Protein AF-A7TA71-F1 (afdb_monomer_lite)

pLDDT: mean 97.04, std 4.57, range [59.25, 98.75]

Structure (mmCIF, N/CA/C/O backbone):
data_AF-A7TA71-F1
#
_entry.id   AF-A7TA71-F1
#
loop_
_atom_site.group_PDB
_atom_site.id
_atom_site.type_symbol
_atom_site.label_atom_id
_atom_site.label_alt_id
_atom_site.label_comp_id
_atom_site.label_asym_id
_atom_site.label_entity_id
_atom_site.label_seq_id
_atom_site.pdbx_PDB_ins_code
_atom_site.Cartn_x
_atom_site.Cartn_y
_atom_site.Cartn_z
_atom_site.occupancy
_atom_site.B_iso_or_equiv
_atom_site.auth_seq_id
_atom_site.auth_comp_id
_atom_site.auth_asym_id
_atom_site.auth_atom_id
_atom_site.pdbx_PDB_model_num
ATOM 1 N N . ILE A 1 1 ? -6.182 -2.235 -22.270 1.00 59.25 1 ILE A N 1
ATOM 2 C CA . ILE A 1 1 ? -5.907 -2.836 -20.946 1.00 59.25 1 ILE A CA 1
ATOM 3 C C . ILE A 1 1 ? -5.757 -1.664 -20.005 1.00 59.25 1 ILE A C 1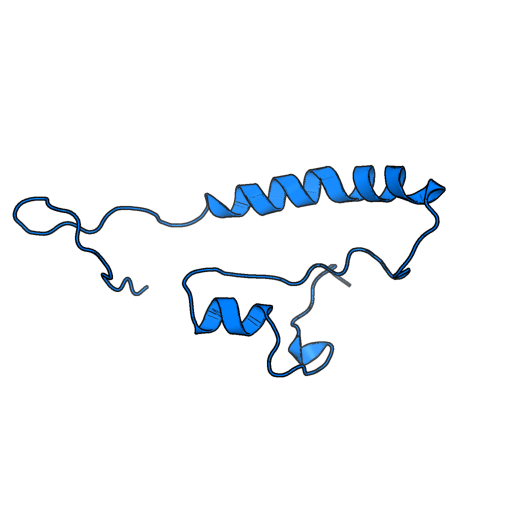
ATOM 5 O O . ILE A 1 1 ? -4.930 -0.811 -20.289 1.00 59.25 1 ILE A O 1
ATOM 9 N N . ASP A 1 2 ? -6.559 -1.604 -18.948 1.00 81.81 2 ASP A N 1
ATOM 10 C CA . ASP A 1 2 ? -6.663 -0.423 -18.076 1.00 81.81 2 ASP A CA 1
ATOM 11 C C . ASP A 1 2 ? -5.593 -0.404 -16.963 1.00 81.81 2 ASP A C 1
ATOM 13 O O . ASP A 1 2 ? -5.786 0.210 -15.922 1.00 81.81 2 ASP A O 1
ATOM 17 N N . GLY A 1 3 ? -4.473 -1.119 -17.150 1.00 94.50 3 GLY A N 1
ATOM 18 C CA . GLY A 1 3 ? -3.357 -1.173 -16.193 1.00 94.50 3 GLY A CA 1
ATOM 19 C C . GLY A 1 3 ? -3.638 -1.914 -14.877 1.00 94.50 3 GLY A C 1
ATOM 20 O O . GLY A 1 3 ? -2.792 -1.901 -13.993 1.00 94.50 3 GLY A O 1
ATOM 21 N N . ILE A 1 4 ? -4.796 -2.569 -14.737 1.00 97.12 4 ILE A N 1
ATOM 22 C CA . ILE A 1 4 ? -5.209 -3.288 -13.521 1.00 97.12 4 ILE A CA 1
ATOM 23 C C . ILE A 1 4 ? -5.753 -4.682 -13.842 1.00 97.12 4 ILE A C 1
ATOM 25 O O . ILE A 1 4 ? -6.322 -4.919 -14.911 1.00 97.12 4 ILE A O 1
ATOM 29 N N . THR A 1 5 ? -5.621 -5.612 -12.894 1.00 97.12 5 THR A N 1
ATOM 30 C CA . THR A 1 5 ? -6.222 -6.947 -12.985 1.00 97.12 5 THR A CA 1
ATOM 31 C C . THR A 1 5 ? -6.560 -7.502 -11.603 1.00 97.12 5 THR A C 1
ATOM 33 O O . THR A 1 5 ? -5.921 -7.167 -10.611 1.00 97.12 5 THR A O 1
ATOM 36 N N . ASN A 1 6 ? -7.557 -8.386 -11.533 1.00 97.38 6 ASN A N 1
ATOM 37 C CA . ASN A 1 6 ? -7.736 -9.245 -10.365 1.00 97.38 6 ASN A CA 1
ATOM 38 C C . ASN A 1 6 ? -6.680 -10.362 -10.414 1.00 97.38 6 ASN A C 1
ATOM 40 O O . ASN A 1 6 ? -6.526 -10.997 -11.459 1.00 97.38 6 ASN A O 1
ATOM 44 N N . GLY A 1 7 ? -5.994 -10.614 -9.293 1.00 96.81 7 GLY A N 1
ATOM 45 C CA . GLY A 1 7 ? -4.896 -11.587 -9.221 1.00 96.81 7 GLY A CA 1
ATOM 46 C C . GLY A 1 7 ? -5.289 -12.962 -9.762 1.00 96.81 7 GLY A C 1
ATOM 47 O O . GLY A 1 7 ? -4.734 -13.407 -10.762 1.00 96.81 7 GLY A O 1
ATOM 48 N N . ALA A 1 8 ? -6.336 -13.574 -9.199 1.00 97.25 8 ALA A N 1
ATOM 49 C CA . ALA A 1 8 ? -6.801 -14.901 -9.606 1.00 97.25 8 ALA A CA 1
ATOM 50 C C . ALA A 1 8 ? -7.285 -14.974 -11.067 1.00 97.25 8 ALA A C 1
ATOM 52 O O . ALA A 1 8 ? -7.181 -16.029 -11.693 1.00 97.25 8 ALA A O 1
ATOM 53 N N . ARG A 1 9 ? -7.794 -13.864 -11.626 1.00 96.00 9 ARG A N 1
ATOM 54 C CA . ARG A 1 9 ? -8.170 -13.773 -13.048 1.00 96.00 9 ARG A CA 1
ATOM 55 C C . ARG A 1 9 ? -6.954 -13.770 -13.975 1.00 96.00 9 ARG A C 1
ATOM 57 O O . ARG A 1 9 ? -7.067 -14.266 -15.093 1.00 96.00 9 ARG A O 1
ATOM 64 N N . TRP A 1 10 ? -5.831 -13.190 -13.549 1.00 95.38 10 TRP A N 1
ATOM 65 C CA . TRP A 1 10 ? -4.590 -13.224 -14.322 1.00 95.38 10 TRP A CA 1
ATOM 66 C C . TRP A 1 10 ? -3.956 -14.615 -14.255 1.00 95.38 10 TRP A C 1
ATOM 68 O O . TRP A 1 10 ? -3.748 -15.239 -15.294 1.00 95.38 10 TRP A O 1
ATOM 78 N N . TYR A 1 11 ? -3.714 -15.113 -13.041 1.00 92.44 11 TYR A N 1
ATOM 79 C CA . TYR A 1 11 ? -3.389 -16.507 -12.745 1.00 92.44 11 TYR A CA 1
ATOM 80 C C . TYR A 1 11 ? -3.574 -16.781 -11.245 1.00 92.44 11 TYR A C 1
ATOM 82 O O . TYR A 1 11 ? -3.386 -15.906 -10.404 1.00 92.44 11 TYR A O 1
ATOM 90 N N . SER A 1 12 ? -3.966 -18.004 -10.886 1.00 95.69 12 SER A N 1
ATOM 91 C CA . SER A 1 12 ? -4.221 -18.346 -9.483 1.00 95.69 12 SER A CA 1
ATOM 92 C C . SER A 1 12 ? -2.915 -18.561 -8.712 1.00 95.69 12 SER A C 1
ATOM 94 O O . SER A 1 12 ? -2.067 -19.350 -9.130 1.00 95.69 12 SER A O 1
ATOM 96 N N . ILE A 1 13 ? -2.785 -17.885 -7.568 1.00 95.56 13 ILE A N 1
ATOM 97 C CA . ILE A 1 13 ? -1.713 -18.070 -6.586 1.00 95.56 13 ILE A CA 1
ATOM 98 C C . ILE A 1 13 ? -2.367 -18.279 -5.223 1.00 95.56 13 ILE A C 1
ATOM 100 O O . ILE A 1 13 ? -3.239 -17.510 -4.829 1.00 95.56 13 ILE A O 1
ATOM 104 N N . SER A 1 14 ? -1.930 -19.296 -4.488 1.00 96.19 14 SER A N 1
ATOM 105 C CA . SER A 1 14 ? -2.335 -19.532 -3.100 1.00 96.19 14 SER A CA 1
ATOM 106 C C . SER A 1 14 ? -1.168 -19.273 -2.150 1.00 96.19 14 SER A C 1
ATOM 108 O O . SER A 1 14 ? -0.037 -19.638 -2.467 1.00 96.19 14 SER A O 1
ATOM 110 N N . GLY A 1 15 ? -1.445 -18.711 -0.970 1.00 96.38 15 GLY A N 1
ATOM 111 C CA . GLY A 1 15 ? -0.417 -18.432 0.044 1.00 96.38 15 GLY A CA 1
ATOM 112 C C . GLY A 1 15 ? 0.420 -17.180 -0.236 1.00 96.38 15 GLY A C 1
ATOM 113 O O . GLY A 1 15 ? 1.519 -17.051 0.295 1.00 96.38 15 GLY A O 1
ATOM 114 N N . GLY A 1 16 ? -0.078 -16.277 -1.086 1.00 97.25 16 GLY A N 1
ATOM 115 C CA . GLY A 1 16 ? 0.553 -14.987 -1.352 1.00 97.25 16 GLY A CA 1
ATOM 116 C C . GLY A 1 16 ? 0.393 -14.002 -0.191 1.00 97.25 16 GLY A C 1
ATOM 117 O O . GLY A 1 16 ? -0.583 -14.050 0.557 1.00 97.25 16 GLY A O 1
ATOM 118 N N . MET A 1 17 ? 1.349 -13.079 -0.081 1.00 98.44 17 MET A N 1
ATOM 119 C CA . MET A 1 17 ? 1.371 -12.033 0.949 1.00 98.44 17 MET A CA 1
ATOM 120 C C . MET A 1 17 ? 0.156 -11.096 0.860 1.00 98.44 17 MET A C 1
ATOM 122 O O . MET A 1 17 ? -0.447 -10.786 1.885 1.00 98.44 17 MET A O 1
ATOM 126 N N . GLN A 1 18 ? -0.263 -10.750 -0.363 1.00 98.50 18 GLN A N 1
ATOM 127 C CA . GLN A 1 18 ? -1.379 -9.834 -0.616 1.00 98.50 18 GLN A CA 1
ATOM 128 C C . GLN A 1 18 ? -2.679 -10.297 0.055 1.00 98.50 18 GLN A C 1
ATOM 130 O O . GLN A 1 18 ? -3.295 -9.551 0.816 1.00 98.50 18 GLN A O 1
ATOM 135 N N . ASP A 1 19 ? -3.074 -11.548 -0.185 1.00 98.31 19 ASP A N 1
ATOM 136 C CA . ASP A 1 19 ? -4.305 -12.105 0.379 1.00 98.31 19 ASP A CA 1
ATOM 137 C C . ASP A 1 19 ? -4.166 -12.342 1.890 1.00 98.31 19 ASP A C 1
ATOM 139 O O . ASP A 1 19 ? -5.120 -12.131 2.639 1.00 98.31 19 ASP A O 1
ATOM 143 N N . TYR A 1 20 ? -2.971 -12.726 2.361 1.00 98.44 20 TYR A N 1
ATOM 144 C CA . TYR A 1 20 ? -2.708 -12.903 3.790 1.00 98.44 20 TYR A CA 1
ATOM 145 C C . TYR A 1 20 ? -2.929 -11.603 4.571 1.00 98.44 20 TYR A C 1
ATOM 147 O O . TYR A 1 20 ? -3.614 -11.621 5.594 1.00 98.44 20 TYR A O 1
ATOM 155 N N . ASN A 1 21 ? -2.403 -10.477 4.081 1.00 98.69 21 ASN A N 1
ATOM 156 C CA . ASN A 1 21 ? -2.569 -9.176 4.729 1.00 98.69 21 ASN A CA 1
ATOM 157 C C . ASN A 1 21 ? -4.045 -8.782 4.854 1.00 98.69 21 ASN A C 1
ATOM 159 O O . ASN A 1 21 ? -4.469 -8.392 5.942 1.00 98.69 21 ASN A O 1
ATOM 163 N N . TYR A 1 22 ? -4.839 -8.960 3.795 1.00 98.31 22 TYR A N 1
ATOM 164 C CA . TYR A 1 22 ? -6.268 -8.634 3.820 1.00 98.31 22 TYR A CA 1
ATOM 165 C C . TYR A 1 22 ? -7.075 -9.538 4.767 1.00 98.31 22 TYR A C 1
ATOM 167 O O . TYR A 1 22 ? -7.987 -9.075 5.446 1.00 98.31 22 TYR A O 1
ATOM 175 N N . VAL A 1 23 ? -6.757 -10.836 4.819 1.00 98.25 23 VAL A N 1
ATOM 176 C CA . VAL A 1 23 ? -7.524 -11.822 5.604 1.00 98.25 23 VAL A CA 1
ATOM 177 C C . VAL A 1 23 ? -7.135 -11.825 7.084 1.00 98.2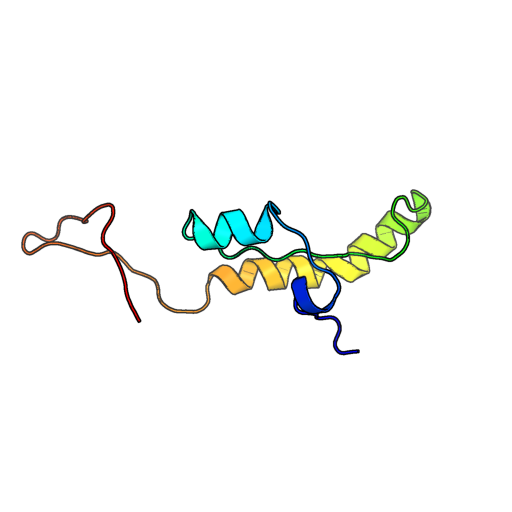5 23 VAL A C 1
ATOM 179 O O . VAL A 1 23 ? -7.983 -12.072 7.942 1.00 98.25 23 VAL A O 1
ATOM 182 N N . HIS A 1 24 ? -5.862 -11.578 7.397 1.00 98.00 24 HIS A N 1
ATOM 183 C CA . HIS A 1 24 ? -5.311 -11.754 8.744 1.00 98.00 24 HIS A CA 1
ATOM 184 C C . HIS A 1 24 ? -4.899 -10.445 9.432 1.00 98.00 24 HIS A C 1
ATOM 186 O O . HIS A 1 24 ? -4.337 -10.485 10.526 1.00 98.00 24 HIS A O 1
ATOM 192 N N . SER A 1 25 ? -5.176 -9.287 8.829 1.00 98.00 25 SER A N 1
ATOM 193 C CA . SER A 1 25 ? -4.907 -7.971 9.417 1.00 98.00 25 SER A CA 1
ATOM 194 C C . SER A 1 25 ? -5.956 -6.934 8.985 1.00 98.00 25 SER A C 1
ATOM 196 O O . SER A 1 25 ? -6.964 -7.277 8.377 1.00 98.00 25 SER A O 1
ATOM 198 N N . ASN A 1 26 ? -5.716 -5.658 9.299 1.00 97.81 26 ASN A N 1
ATOM 199 C CA . ASN A 1 26 ? -6.516 -4.531 8.803 1.00 97.81 26 ASN A CA 1
ATOM 200 C C . ASN A 1 26 ? -5.919 -3.881 7.536 1.00 97.81 26 ASN A C 1
ATOM 202 O O . ASN A 1 26 ? -6.473 -2.908 7.029 1.00 97.81 26 ASN A O 1
ATOM 206 N N . ALA A 1 27 ? -4.764 -4.357 7.059 1.00 98.31 27 ALA A N 1
ATOM 207 C CA . ALA A 1 27 ? -4.048 -3.771 5.933 1.00 98.31 27 ALA A CA 1
ATOM 208 C C . ALA A 1 27 ? -4.618 -4.254 4.594 1.00 98.31 27 ALA A C 1
ATOM 210 O O . ALA A 1 27 ? -4.784 -5.452 4.364 1.00 98.31 27 ALA A O 1
ATOM 211 N N . PHE A 1 28 ? -4.884 -3.313 3.689 1.00 98.38 28 PHE A N 1
ATOM 212 C CA . PHE A 1 28 ? -5.275 -3.619 2.314 1.00 98.38 28 PHE A CA 1
ATOM 213 C C . PHE A 1 28 ? -4.034 -3.507 1.431 1.00 98.38 28 PHE A C 1
ATOM 215 O O . PHE A 1 28 ? -3.536 -2.410 1.183 1.00 98.38 28 PHE A O 1
ATOM 222 N N . GLU A 1 29 ? -3.521 -4.651 0.988 1.00 98.69 29 GLU A N 1
ATOM 223 C CA . GLU A 1 29 ? -2.337 -4.734 0.135 1.00 98.69 29 GLU A CA 1
ATOM 224 C C . GLU A 1 29 ? -2.723 -4.945 -1.335 1.00 98.69 29 GLU A C 1
ATOM 226 O O . GLU A 1 29 ? -3.705 -5.622 -1.643 1.00 98.69 29 GLU A O 1
ATOM 231 N N . ILE A 1 30 ? -1.914 -4.396 -2.244 1.00 98.50 30 ILE A N 1
ATOM 232 C CA . ILE A 1 30 ? -1.942 -4.704 -3.678 1.00 98.50 30 ILE A CA 1
ATOM 233 C C . ILE A 1 30 ? -0.550 -5.143 -4.137 1.00 98.50 30 ILE A C 1
ATOM 235 O O . ILE A 1 30 ? 0.457 -4.773 -3.536 1.00 98.50 30 ILE A O 1
ATOM 239 N N . THR A 1 31 ? -0.494 -5.870 -5.249 1.00 98.31 31 THR A N 1
ATOM 240 C CA . THR A 1 31 ? 0.758 -6.220 -5.930 1.00 98.31 31 THR A CA 1
ATOM 241 C C . THR A 1 31 ? 0.981 -5.286 -7.117 1.00 98.31 31 THR A C 1
ATOM 243 O O . THR A 1 31 ? 0.113 -5.171 -7.983 1.00 98.31 31 THR A O 1
ATOM 246 N N . LEU A 1 32 ? 2.143 -4.629 -7.168 1.00 98.06 32 LEU A N 1
ATOM 247 C CA . LEU A 1 32 ? 2.546 -3.759 -8.275 1.00 98.06 32 LEU A CA 1
ATOM 248 C C . LEU A 1 32 ? 3.589 -4.463 -9.150 1.00 98.06 32 LEU A C 1
ATOM 250 O O . LEU A 1 32 ? 4.710 -4.711 -8.714 1.00 98.06 32 LEU A O 1
ATOM 254 N N . GLU A 1 33 ? 3.226 -4.747 -10.398 1.00 97.38 33 GLU A N 1
ATOM 255 C CA . GLU A 1 33 ? 4.143 -5.258 -11.422 1.00 97.38 33 GLU A CA 1
ATOM 256 C C . GLU A 1 33 ? 4.705 -4.068 -12.213 1.00 97.38 33 GLU A C 1
ATOM 258 O O . GLU A 1 33 ? 4.064 -3.562 -13.132 1.00 97.38 33 GLU A O 1
ATOM 263 N N . LEU A 1 34 ? 5.886 -3.580 -11.819 1.00 97.31 34 LEU A N 1
ATOM 264 C CA . LEU A 1 34 ? 6.439 -2.291 -12.276 1.00 97.31 34 LEU A CA 1
ATOM 265 C C . LEU A 1 34 ? 7.034 -2.311 -13.695 1.00 97.31 34 LEU A C 1
ATOM 267 O O . LEU A 1 34 ? 7.490 -1.286 -14.194 1.00 97.31 34 LEU A O 1
ATOM 271 N N . GLY A 1 35 ? 7.060 -3.468 -14.353 1.00 95.62 35 GLY A N 1
ATOM 272 C CA . GLY A 1 35 ? 7.575 -3.600 -15.709 1.00 95.62 35 GLY A CA 1
ATOM 273 C C . GLY A 1 35 ? 7.761 -5.051 -16.138 1.00 95.62 35 GLY A C 1
ATOM 274 O O . GLY A 1 35 ? 7.677 -5.979 -15.338 1.00 95.62 35 GLY A O 1
ATOM 275 N N . CYS A 1 36 ? 8.027 -5.250 -17.430 1.00 95.88 36 CYS A N 1
ATOM 276 C CA . CYS A 1 36 ? 8.236 -6.583 -18.002 1.00 95.88 36 CYS A CA 1
ATOM 277 C C . CYS A 1 36 ? 9.641 -7.144 -17.720 1.00 95.88 36 CYS A C 1
ATOM 279 O O . CYS A 1 36 ? 9.814 -8.358 -17.594 1.00 95.88 36 CYS A O 1
ATOM 281 N N . GLU A 1 37 ? 10.658 -6.278 -17.664 1.00 97.62 37 GLU A N 1
ATOM 282 C CA . GLU A 1 37 ? 12.044 -6.679 -17.426 1.00 97.62 37 GLU A CA 1
ATOM 283 C C . GLU A 1 37 ? 12.313 -6.789 -15.924 1.00 97.62 37 GLU A C 1
ATOM 285 O O . GLU A 1 37 ? 12.315 -5.800 -15.199 1.00 97.62 37 GLU A O 1
ATOM 290 N N . LYS A 1 38 ? 12.556 -8.014 -15.447 1.00 97.69 38 LYS A N 1
ATOM 291 C CA . LYS A 1 38 ? 12.771 -8.283 -14.015 1.00 97.69 38 LYS A CA 1
ATOM 292 C C . LYS A 1 38 ? 14.050 -7.657 -13.457 1.00 97.69 38 LYS A C 1
ATOM 294 O O . LYS A 1 38 ? 14.126 -7.403 -12.261 1.00 97.69 38 LYS A O 1
ATOM 299 N N . PHE A 1 39 ? 15.071 -7.500 -14.297 1.00 98.12 39 PHE A N 1
ATOM 300 C CA . PHE A 1 39 ? 16.386 -7.007 -13.895 1.00 98.12 39 PHE A CA 1
ATOM 301 C C . PHE A 1 39 ? 16.933 -6.069 -14.981 1.00 98.12 39 PHE A C 1
ATOM 303 O O . PHE A 1 39 ? 17.800 -6.480 -15.755 1.00 98.12 39 PHE A O 1
ATOM 310 N N . PRO A 1 40 ? 16.402 -4.837 -15.079 1.00 97.62 40 PRO A N 1
ATOM 311 C CA . PRO A 1 40 ? 16.815 -3.891 -16.104 1.00 97.62 40 PRO A CA 1
ATOM 312 C C . PRO A 1 40 ? 18.256 -3.422 -15.892 1.00 97.62 40 PRO A C 1
ATOM 314 O O . PRO A 1 40 ? 18.808 -3.483 -14.789 1.00 97.62 40 PRO A O 1
ATOM 317 N N . ASN A 1 41 ? 18.879 -2.921 -16.960 1.00 98.44 41 ASN A N 1
ATOM 318 C CA . ASN A 1 41 ? 20.185 -2.280 -16.848 1.00 98.44 41 ASN A CA 1
ATOM 319 C C . ASN A 1 41 ? 20.105 -1.061 -15.913 1.00 98.44 41 ASN A C 1
ATOM 321 O O . ASN A 1 41 ? 19.137 -0.301 -15.949 1.00 98.44 41 ASN A O 1
ATOM 325 N N . ALA A 1 42 ? 21.160 -0.827 -15.129 1.00 98.56 42 ALA A N 1
ATOM 326 C CA . ALA A 1 42 ? 21.255 0.321 -14.231 1.00 98.56 42 ALA A CA 1
ATOM 327 C C . ALA A 1 42 ? 21.000 1.671 -14.932 1.00 98.56 42 ALA A C 1
ATOM 329 O O . ALA A 1 42 ? 20.491 2.598 -14.305 1.00 98.56 42 ALA A O 1
ATOM 330 N N . SER A 1 43 ? 21.308 1.779 -16.230 1.00 98.50 43 SER A N 1
ATOM 331 C CA . SER A 1 43 ? 21.051 2.982 -17.026 1.00 98.50 43 SER A CA 1
ATOM 332 C C . SER A 1 43 ? 19.568 3.340 -17.173 1.00 98.50 43 SER A C 1
ATOM 334 O O . SER A 1 43 ? 19.274 4.503 -17.421 1.00 98.50 43 SER A O 1
A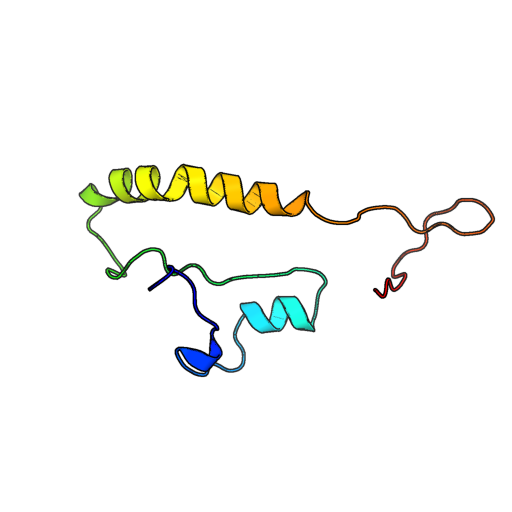TOM 336 N N . ALA A 1 44 ? 18.650 2.376 -17.036 1.00 98.31 44 ALA A N 1
ATOM 337 C CA . ALA A 1 44 ? 17.204 2.588 -17.160 1.00 98.31 44 ALA A CA 1
ATOM 338 C C . ALA A 1 44 ? 16.533 2.989 -15.832 1.00 98.31 44 ALA A C 1
ATOM 340 O O . ALA A 1 44 ? 15.408 3.477 -15.826 1.00 98.31 44 ALA A O 1
ATOM 341 N N . LEU A 1 45 ? 17.208 2.807 -14.690 1.00 98.50 45 LEU A N 1
ATOM 342 C CA . LEU A 1 45 ? 16.629 3.077 -13.367 1.00 98.50 45 LEU A CA 1
ATOM 343 C C . LEU A 1 45 ? 16.135 4.524 -13.164 1.00 98.50 45 LEU A C 1
ATOM 345 O O . LEU A 1 45 ? 15.104 4.682 -12.509 1.00 98.50 45 LEU A O 1
ATOM 349 N N . PRO A 1 46 ? 16.800 5.575 -13.693 1.00 98.69 46 PRO A N 1
ATOM 350 C CA . PRO A 1 46 ? 16.277 6.938 -13.595 1.00 98.69 46 PRO A CA 1
ATOM 351 C C . PRO A 1 46 ? 14.913 7.106 -14.275 1.00 98.69 46 PRO A C 1
ATOM 353 O O . PRO A 1 46 ? 14.036 7.754 -13.718 1.00 98.69 46 PRO A O 1
ATOM 356 N N . GLU A 1 47 ? 14.709 6.466 -15.428 1.00 98.44 47 GLU A N 1
ATOM 357 C CA . GLU A 1 47 ? 13.436 6.503 -16.157 1.00 98.44 47 GLU A CA 1
ATOM 358 C C . GLU A 1 47 ? 12.336 5.770 -15.382 1.00 98.44 47 GLU A C 1
ATOM 360 O O . GLU A 1 47 ? 11.283 6.349 -15.137 1.00 98.44 47 GLU A O 1
ATOM 365 N N . TYR A 1 48 ? 12.614 4.565 -14.865 1.00 98.50 48 TYR A N 1
ATOM 366 C CA . TYR A 1 48 ? 11.682 3.853 -13.978 1.00 98.50 48 TYR A CA 1
ATOM 367 C C . TYR A 1 48 ? 11.257 4.696 -12.77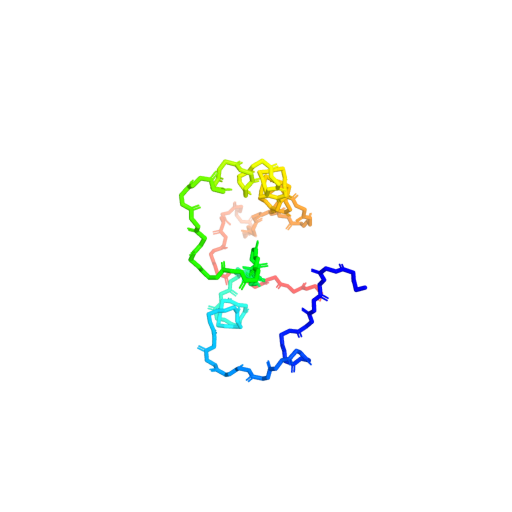1 1.00 98.50 48 TYR A C 1
ATOM 369 O O . TYR A 1 48 ? 10.094 4.658 -12.364 1.00 98.50 48 TYR A O 1
ATOM 377 N N . TRP A 1 49 ? 12.186 5.443 -12.171 1.00 98.69 49 TRP A N 1
ATOM 378 C CA . TRP A 1 49 ? 11.857 6.346 -11.074 1.00 98.69 49 TRP A CA 1
ATOM 379 C C . TRP A 1 49 ? 10.928 7.468 -11.533 1.00 98.69 49 TRP A C 1
ATOM 381 O O . TRP A 1 49 ? 9.886 7.674 -10.912 1.00 98.69 49 TRP A O 1
ATOM 391 N N . ASP A 1 50 ? 11.275 8.158 -12.617 1.00 98.62 50 ASP A N 1
ATOM 392 C CA . ASP A 1 50 ? 10.491 9.282 -13.129 1.00 98.62 50 ASP A CA 1
ATOM 393 C C . ASP A 1 50 ? 9.074 8.851 -13.548 1.00 98.62 50 ASP A C 1
ATOM 395 O O . ASP A 1 50 ? 8.108 9.567 -13.279 1.00 98.62 50 ASP A O 1
ATOM 399 N N . GLU A 1 51 ? 8.924 7.651 -14.112 1.00 98.12 51 GLU A N 1
ATOM 400 C CA . GLU A 1 51 ? 7.628 7.076 -14.489 1.00 98.12 51 GLU A CA 1
ATOM 401 C C . GLU A 1 51 ? 6.747 6.707 -13.284 1.00 98.12 51 GLU A C 1
ATOM 403 O O . GLU A 1 51 ? 5.523 6.833 -13.349 1.00 98.12 51 GLU A O 1
ATOM 408 N N . ASN A 1 52 ? 7.340 6.252 -12.174 1.00 98.56 52 ASN A N 1
ATOM 409 C CA . ASN A 1 52 ? 6.587 5.683 -11.048 1.00 98.56 52 ASN A CA 1
ATOM 410 C C . ASN A 1 52 ? 6.462 6.617 -9.840 1.00 98.56 52 ASN A C 1
ATOM 412 O O . ASN A 1 52 ? 5.588 6.405 -8.998 1.00 98.56 52 ASN A O 1
ATOM 416 N N . LYS A 1 53 ? 7.304 7.648 -9.726 1.00 98.62 53 LYS A N 1
ATOM 417 C CA . LYS A 1 53 ? 7.379 8.518 -8.544 1.00 98.62 53 LYS A CA 1
ATOM 418 C C . LYS A 1 53 ? 6.020 9.084 -8.135 1.00 98.62 53 LYS A C 1
ATOM 420 O O . LYS A 1 53 ? 5.612 8.922 -6.986 1.00 98.62 53 LYS A O 1
ATOM 425 N N . GLU A 1 54 ? 5.316 9.731 -9.058 1.00 98.62 54 GLU A N 1
ATOM 426 C CA . GLU A 1 54 ? 4.030 10.367 -8.745 1.00 98.62 54 GLU A CA 1
ATOM 427 C C . GLU A 1 54 ? 2.943 9.328 -8.435 1.00 98.62 54 GLU A C 1
ATOM 429 O O . GLU A 1 54 ? 2.110 9.543 -7.557 1.00 98.62 54 GLU A O 1
ATOM 434 N N . ALA A 1 55 ? 2.988 8.158 -9.081 1.00 98.19 55 ALA A N 1
ATOM 435 C CA . ALA A 1 55 ? 2.071 7.059 -8.788 1.00 98.19 55 ALA A CA 1
ATOM 436 C C . ALA A 1 55 ? 2.289 6.486 -7.376 1.00 98.19 55 ALA A C 1
ATOM 438 O O . ALA A 1 55 ? 1.320 6.221 -6.665 1.00 98.19 55 ALA A O 1
ATOM 439 N N . LEU A 1 56 ? 3.545 6.342 -6.938 1.00 98.69 56 LEU A N 1
ATOM 440 C CA . LEU A 1 56 ? 3.885 5.883 -5.588 1.00 98.69 56 LEU A CA 1
ATOM 441 C C . LEU A 1 56 ? 3.414 6.874 -4.517 1.00 98.69 56 LEU A C 1
ATOM 443 O O . LEU A 1 56 ? 2.832 6.460 -3.513 1.00 98.69 56 LEU A O 1
ATOM 447 N N . LEU A 1 57 ? 3.619 8.175 -4.743 1.00 98.75 57 LEU A N 1
ATOM 448 C CA . LEU A 1 57 ? 3.116 9.221 -3.850 1.00 98.75 57 LEU A CA 1
ATOM 449 C C . LEU A 1 57 ? 1.584 9.195 -3.786 1.00 98.75 57 LEU A C 1
ATOM 451 O O . LEU A 1 57 ? 1.016 9.101 -2.697 1.00 98.75 57 LEU A O 1
ATOM 455 N N . GLY A 1 58 ? 0.919 9.155 -4.942 1.00 98.62 58 GLY A N 1
ATOM 456 C CA . GLY A 1 58 ? -0.539 9.083 -5.025 1.00 98.62 58 GLY A CA 1
ATOM 457 C C . GLY A 1 58 ? -1.131 7.824 -4.382 1.00 98.62 58 GLY A C 1
ATOM 458 O O . GLY A 1 58 ? -2.245 7.874 -3.855 1.00 98.62 58 GLY A O 1
ATOM 459 N N . TYR A 1 59 ? -0.398 6.704 -4.380 1.00 98.44 59 TYR A N 1
ATOM 460 C CA . TYR A 1 59 ? -0.801 5.479 -3.689 1.00 98.44 59 TYR A CA 1
ATOM 461 C C . TYR A 1 59 ? -0.761 5.640 -2.163 1.00 98.44 59 TYR A C 1
ATOM 463 O O . TYR A 1 59 ? -1.723 5.275 -1.488 1.00 98.44 59 TYR A O 1
ATOM 471 N N . ILE A 1 60 ? 0.290 6.258 -1.613 1.00 98.62 60 ILE A N 1
ATOM 472 C CA . ILE A 1 60 ? 0.389 6.548 -0.170 1.00 98.62 60 ILE A CA 1
ATOM 473 C C . ILE A 1 60 ? -0.742 7.483 0.272 1.00 98.62 60 ILE A C 1
ATOM 475 O O . ILE A 1 60 ? -1.371 7.258 1.307 1.00 98.62 60 ILE A O 1
ATOM 479 N N . GLU A 1 61 ? -1.065 8.491 -0.537 1.00 98.69 61 GLU A N 1
ATOM 480 C CA . GLU A 1 61 ? -2.164 9.421 -0.260 1.00 98.69 61 GLU A CA 1
ATOM 481 C C . GLU A 1 61 ? -3.538 8.731 -0.175 1.00 98.69 61 GLU A C 1
ATOM 483 O O . GLU A 1 61 ? -4.437 9.237 0.502 1.00 98.69 61 GLU A O 1
ATOM 488 N N . GLN A 1 62 ? -3.720 7.552 -0.793 1.00 98.38 62 GLN A N 1
ATOM 489 C CA . GLN A 1 62 ? -4.977 6.798 -0.676 1.00 98.38 62 GLN A CA 1
ATOM 490 C C . GLN A 1 62 ? -5.273 6.359 0.762 1.00 98.38 62 GLN A C 1
ATOM 492 O O . GLN A 1 62 ? -6.442 6.188 1.104 1.00 98.38 62 GLN A O 1
ATOM 497 N N . THR A 1 63 ? -4.253 6.232 1.618 1.00 97.81 63 THR A N 1
ATOM 498 C CA . THR A 1 63 ? -4.418 5.831 3.028 1.00 97.81 63 THR A CA 1
ATOM 499 C C . THR A 1 63 ? -5.232 6.828 3.857 1.00 97.81 63 THR A C 1
ATOM 501 O O . THR A 1 63 ? -5.740 6.475 4.918 1.00 97.81 63 THR A O 1
ATOM 504 N N . HIS A 1 64 ? -5.407 8.059 3.368 1.00 98.12 64 HIS A N 1
ATOM 505 C CA . HIS A 1 64 ? -6.189 9.106 4.029 1.00 98.12 64 HIS A CA 1
ATOM 506 C C . HIS A 1 64 ? -7.650 9.185 3.561 1.00 98.12 64 HIS A C 1
ATOM 508 O O . HIS A 1 64 ? -8.385 10.079 3.984 1.00 98.12 64 HIS A O 1
ATOM 514 N N . ARG A 1 65 ? -8.092 8.283 2.679 1.00 97.75 65 ARG A N 1
ATOM 515 C CA . ARG A 1 65 ? -9.485 8.218 2.218 1.00 97.75 65 ARG A CA 1
ATOM 516 C C . ARG A 1 65 ? -10.315 7.289 3.106 1.00 97.75 65 ARG A C 1
A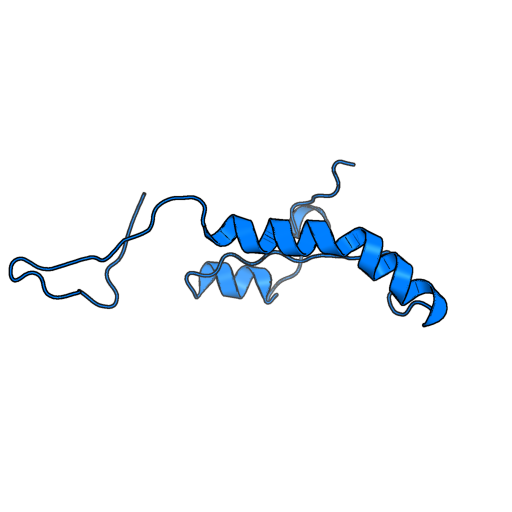TOM 518 O O . ARG A 1 65 ? -9.803 6.334 3.676 1.00 97.75 65 ARG A O 1
ATOM 525 N N . GLY A 1 66 ? -11.6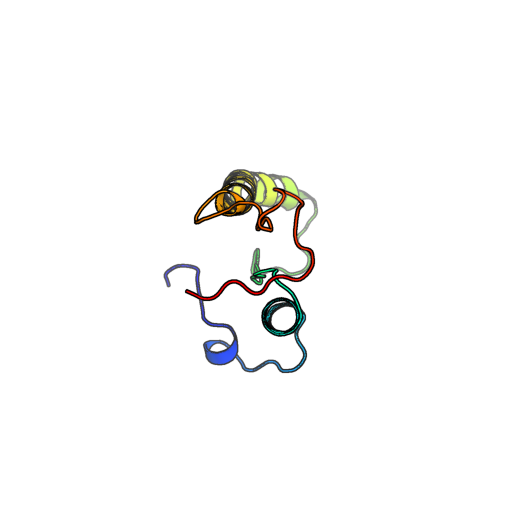24 7.533 3.168 1.00 96.69 66 GLY A N 1
ATOM 526 C CA . GLY A 1 66 ? -12.568 6.717 3.938 1.00 96.69 66 GLY A CA 1
ATOM 527 C C . GLY A 1 66 ? -12.921 7.333 5.291 1.00 96.69 66 GLY A C 1
ATOM 528 O O . GLY A 1 66 ? -13.027 8.552 5.412 1.00 96.69 66 GLY A O 1
ATOM 529 N N . VAL A 1 67 ? -13.155 6.485 6.293 1.00 97.62 67 VAL A N 1
ATOM 530 C CA . VAL A 1 67 ? -13.545 6.885 7.653 1.00 97.62 67 VAL A CA 1
ATOM 531 C C . VAL A 1 67 ? -12.467 6.434 8.631 1.00 97.62 67 VAL A C 1
ATOM 533 O O . VAL A 1 67 ? -11.992 5.304 8.555 1.00 97.62 67 VAL A O 1
ATOM 536 N N . TYR A 1 68 ? -12.110 7.305 9.569 1.00 97.31 68 TYR A N 1
ATOM 537 C CA . TYR A 1 68 ? -11.171 7.022 10.650 1.00 97.31 68 TYR A CA 1
ATOM 538 C C . TYR A 1 68 ? -11.655 7.683 11.946 1.00 97.31 68 TYR A C 1
ATOM 540 O O . TYR A 1 68 ? -12.397 8.666 11.919 1.00 97.31 68 TYR A O 1
ATOM 548 N N . GLY A 1 69 ? -11.252 7.139 13.093 1.00 96.94 69 GLY A N 1
ATOM 549 C CA . GLY A 1 69 ? -11.679 7.624 14.403 1.00 96.94 69 GLY A CA 1
ATOM 550 C C . GLY A 1 69 ? -11.185 6.738 15.543 1.00 96.94 69 GLY A C 1
ATOM 551 O O . GLY A 1 69 ? -10.382 5.832 15.331 1.00 96.94 69 GLY A O 1
ATOM 552 N N . VAL A 1 70 ? -11.673 7.009 16.754 1.00 98.06 70 VAL A N 1
ATOM 553 C CA . VAL A 1 70 ? -11.359 6.247 17.971 1.00 98.06 70 VAL A CA 1
ATOM 554 C C . VAL A 1 70 ? -12.667 5.774 18.594 1.00 98.06 70 VAL A C 1
ATOM 556 O O . VAL A 1 70 ? -13.582 6.579 18.768 1.00 98.06 70 VAL A O 1
ATOM 559 N N . VAL A 1 71 ? -12.751 4.489 18.937 1.00 98.25 71 VAL A N 1
ATOM 560 C CA . VAL A 1 71 ? -13.876 3.931 19.701 1.00 98.25 71 VAL A CA 1
ATOM 561 C C . VAL A 1 71 ? -13.631 4.201 21.181 1.00 98.25 71 VAL A C 1
ATOM 563 O O . VAL A 1 71 ? -12.542 3.908 21.671 1.00 98.25 71 VAL A O 1
ATOM 566 N N . ARG A 1 72 ? -14.620 4.771 21.875 1.00 98.44 72 ARG A N 1
ATOM 567 C CA . ARG A 1 72 ? -14.546 5.110 23.303 1.00 98.44 72 ARG A CA 1
ATOM 568 C C . ARG A 1 72 ? -15.703 4.482 24.079 1.00 98.44 72 ARG A C 1
ATOM 570 O O . ARG A 1 72 ? -16.759 4.259 23.486 1.00 98.44 72 ARG A O 1
ATOM 577 N N . ASP A 1 73 ? -15.490 4.199 25.359 1.00 97.75 73 ASP A N 1
ATOM 578 C CA . ASP A 1 73 ? -16.537 3.782 26.301 1.00 97.75 73 ASP A CA 1
ATOM 579 C C . ASP A 1 73 ? -17.344 4.981 26.846 1.00 97.75 73 ASP A C 1
ATOM 581 O O . ASP A 1 73 ? -17.257 6.098 26.322 1.00 97.75 73 ASP A O 1
ATOM 585 N N . GLU A 1 74 ? -18.190 4.741 27.853 1.00 97.88 74 GLU A N 1
ATOM 586 C CA . GLU A 1 74 ? -19.053 5.765 28.459 1.00 97.88 74 GLU A CA 1
ATOM 587 C C . GLU A 1 74 ? -18.248 6.795 29.267 1.00 97.88 74 GLU A C 1
ATOM 589 O O . GLU A 1 74 ? -18.629 7.966 29.350 1.00 97.88 74 GLU A O 1
ATOM 594 N N . GLU A 1 75 ? -17.113 6.375 29.820 1.00 97.50 75 GLU A N 1
ATOM 595 C CA . GLU A 1 75 ? -16.153 7.187 30.562 1.00 97.50 75 GLU A CA 1
ATOM 596 C C . GLU A 1 75 ? -15.253 8.024 29.636 1.00 97.50 75 GLU A C 1
ATOM 598 O O . GLU A 1 75 ? -14.643 9.009 30.064 1.00 97.50 75 GLU A O 1
ATOM 603 N N . GLY A 1 76 ? -15.230 7.687 28.345 1.00 97.31 76 GLY A N 1
ATOM 604 C CA . GLY A 1 76 ? -14.467 8.366 27.309 1.00 97.31 76 GLY A CA 1
ATOM 605 C C . GLY A 1 76 ? -13.089 7.756 27.061 1.00 97.31 76 GLY A C 1
ATOM 606 O O . GLY A 1 76 ? -12.316 8.345 26.298 1.00 97.31 76 GLY A O 1
ATOM 607 N N . ASP A 1 77 ? -12.772 6.602 27.636 1.00 98.25 77 ASP A N 1
ATOM 608 C CA . ASP A 1 77 ? -11.506 5.901 27.452 1.00 98.25 77 ASP A CA 1
ATOM 609 C C . ASP A 1 77 ? -11.495 5.092 26.141 1.00 98.25 77 ASP A C 1
ATOM 611 O O . ASP A 1 77 ? -12.535 4.608 25.686 1.00 98.25 77 ASP A O 1
ATOM 615 N N . PRO A 1 78 ? -10.342 4.983 25.448 1.00 98.12 78 PRO A N 1
ATOM 616 C CA . PRO A 1 78 ? -10.254 4.268 24.180 1.00 98.12 78 PRO A CA 1
ATOM 617 C C . PRO A 1 78 ? -10.386 2.751 24.364 1.00 98.12 78 PRO A C 1
ATOM 619 O O . PRO A 1 78 ? -9.713 2.151 25.200 1.00 98.12 78 PRO A O 1
ATOM 622 N N . ILE A 1 79 ? -11.185 2.117 23.505 1.00 98.19 79 ILE A N 1
ATOM 623 C CA . ILE A 1 79 ? -11.377 0.664 23.497 1.00 98.19 79 ILE A CA 1
ATOM 624 C C . ILE A 1 79 ? -10.445 0.023 22.465 1.00 98.19 79 ILE A C 1
ATOM 626 O O . ILE A 1 79 ? -10.588 0.228 21.256 1.00 98.19 79 ILE A O 1
ATOM 630 N N . GLU A 1 80 ? -9.512 -0.803 22.934 1.00 97.62 80 GLU A N 1
ATOM 631 C CA . GLU A 1 80 ? -8.659 -1.616 22.064 1.00 97.62 80 GLU A CA 1
ATOM 632 C C . GLU A 1 80 ? -9.420 -2.805 21.458 1.00 97.62 80 GLU A C 1
ATOM 634 O O . GLU A 1 80 ? -10.330 -3.366 22.067 1.00 97.62 80 GLU A O 1
ATOM 639 N N . ASN A 1 81 ? -9.013 -3.232 20.257 1.00 96.69 81 ASN A N 1
ATOM 640 C CA . ASN A 1 81 ? -9.567 -4.398 19.549 1.00 96.69 81 ASN A CA 1
ATOM 641 C C . ASN A 1 81 ? -11.086 -4.345 19.286 1.00 96.69 81 ASN A C 1
ATOM 643 O O . ASN A 1 81 ? -11.712 -5.376 19.027 1.00 96.69 81 ASN A O 1
ATOM 647 N N . ALA A 1 82 ? -11.689 -3.153 19.314 1.00 97.88 82 ALA A N 1
ATOM 648 C CA . ALA A 1 82 ? -13.071 -2.965 18.897 1.00 97.88 82 ALA A CA 1
ATOM 649 C C . ALA A 1 82 ? -13.254 -3.358 17.419 1.00 97.88 82 ALA A C 1
ATOM 651 O O . ALA A 1 82 ? -12.415 -3.062 16.566 1.00 97.88 82 ALA A O 1
ATOM 652 N N . ARG A 1 83 ? -14.379 -4.006 17.103 1.00 97.31 83 ARG A N 1
ATOM 653 C CA . ARG A 1 83 ? -14.722 -4.399 15.732 1.00 97.31 83 ARG A CA 1
ATOM 654 C C . ARG A 1 83 ? -15.615 -3.345 15.087 1.00 97.31 83 ARG A C 1
ATOM 656 O O . ARG A 1 83 ? -16.704 -3.079 15.584 1.00 97.31 83 ARG A O 1
ATOM 663 N N . ILE A 1 84 ? -15.188 -2.822 13.940 1.00 97.50 84 ILE A N 1
ATOM 664 C CA . ILE A 1 84 ? -15.997 -1.941 13.090 1.00 97.50 84 ILE A CA 1
ATOM 665 C C . ILE A 1 84 ? -16.585 -2.765 11.941 1.00 97.50 84 ILE A C 1
ATOM 667 O O . ILE A 1 84 ? -15.875 -3.542 11.304 1.00 97.50 84 ILE A O 1
ATOM 671 N N . SER A 1 85 ? -17.882 -2.611 11.680 1.00 97.25 85 SER A N 1
ATOM 672 C CA . SER A 1 85 ? -18.579 -3.215 10.539 1.00 97.25 85 SER A CA 1
ATOM 673 C C . SER A 1 85 ? -19.328 -2.139 9.762 1.00 97.25 85 SER A C 1
ATOM 675 O O . SER A 1 85 ? -19.965 -1.287 10.381 1.00 97.25 85 SER A O 1
ATOM 677 N N . ILE A 1 86 ? -19.245 -2.204 8.434 1.00 95.69 86 ILE A N 1
ATOM 678 C CA . ILE A 1 86 ? -19.976 -1.347 7.490 1.00 95.69 86 ILE A CA 1
ATOM 679 C C . ILE A 1 86 ? -21.208 -2.101 6.995 1.00 95.69 86 ILE A C 1
ATOM 681 O O . ILE A 1 86 ? -21.065 -3.321 6.741 1.00 95.69 86 ILE A O 1
#

Organism: Nematostella vectensis (NCBI:txid45351)

Radius of gyration: 18.8 Å; chains: 1; bounding box: 41×30×52 Å

InterPro domains:
  IPR000834 Peptidase M14, carboxypeptidase A [PF00246] (2-55)
  IPR000834 Peptidase M14, carboxypeptidase A [PS52035] (1-63)
  IPR050753 Peptidase M14 domain-containing protein [PTHR11532] (2-86)

Foldseek 3Di:
DPQDDDPVVVPDDPPDPQVCCVPPHVDHDDDDPLDDDPDDDPVCVVVSCVVCVVVVVVVVVCVPDDDDDFDADPVGHGDPPDDDDD

Secondary structure (DSSP, 8-state):
--S---HHHH---SS-HHHHHHHHSS---------S-SS--GGGHHHHHHHHHHHHHHHHHGGGSS-----B-SSSPBPTTPPP--

Sequence (86 aa):
IDGITNGARWYSISGGMQDYNYVHSNAFEITLELGCEKFPNASALPEYWDENKEALLGYIEQTHRGVYGVVRDEEGDPIENARISI